Protein AF-A0A8C6AID5-F1 (afdb_monomer_lite)

InterPro domains:
  IPR026626 NADH dehydrogenase [ubiquinone] 1 alpha subcomplex subunit 3 [PF14987] (7-55)
  IPR026626 NADH dehydrogenase [ubiquinone] 1 alpha subcomplex subunit 3 [PTHR15221] (1-55)

Radius of gyration: 24.76 Å; chains: 1; bounding box: 56×30×53 Å

Foldseek 3Di:
DVVVVVVVLVVCCVVPVVVVVVCVVVVCVVVVCVVDPCVVVVVVVVVPDDPDDPDDDDPPPDVVVVVVVD

Organism: Monodon monoceros (NCBI:txid40151)

pLDDT: mean 87.75, std 14.38, range [53.78, 98.5]

Sequence (70 aa):
MAGRIAAFLRNVWAKEPVLVASLTIGGLAIILPALSPYIKYSIMINEATPYNYPGEWEPGQQPWLAELGV

Secondary structure (DSSP, 8-state):
-HHHHHHHHHHHHHH-HHHHHHHHHHHHHHHHHHH-TTHHHHHHHHHHS--S---PPPTTS-HHHHHTT-

Structure (mmCIF, N/CA/C/O backbone):
data_AF-A0A8C6AID5-F1
#
_entry.id   AF-A0A8C6AID5-F1
#
loop_
_atom_site.group_PDB
_atom_site.id
_atom_site.type_symbol
_atom_site.label_atom_id
_atom_site.label_alt_id
_atom_site.label_comp_id
_atom_site.label_asym_id
_atom_site.label_entity_id
_atom_site.label_seq_id
_atom_site.pdbx_PDB_ins_code
_atom_site.Cartn_x
_atom_site.Cartn_y
_atom_site.Cartn_z
_atom_site.occupancy
_atom_site.B_iso_or_equiv
_atom_site.auth_seq_id
_atom_site.auth_comp_id
_atom_site.auth_asym_id
_atom_site.auth_atom_id
_atom_site.pdbx_PDB_model_num
ATOM 1 N N . MET A 1 1 ? 20.972 16.843 -12.772 1.00 74.94 1 MET A N 1
ATOM 2 C CA . MET A 1 1 ? 20.657 15.659 -11.936 1.00 74.94 1 MET A CA 1
ATOM 3 C C . MET A 1 1 ? 19.444 14.890 -12.470 1.00 74.94 1 MET A C 1
ATOM 5 O O . MET A 1 1 ? 19.613 13.747 -12.872 1.00 74.94 1 MET A O 1
ATOM 9 N N . ALA A 1 2 ? 18.264 15.519 -12.577 1.00 86.94 2 ALA A N 1
ATOM 10 C CA . ALA A 1 2 ? 17.014 14.871 -13.014 1.00 86.94 2 ALA A CA 1
ATOM 11 C C . ALA A 1 2 ? 17.095 14.155 -14.379 1.00 86.94 2 ALA A C 1
ATOM 13 O O . ALA A 1 2 ? 16.648 13.019 -14.503 1.00 86.94 2 ALA A O 1
ATOM 14 N N . GLY A 1 3 ? 17.755 14.757 -15.378 1.00 93.81 3 GLY A N 1
ATOM 15 C CA . GLY A 1 3 ? 17.939 14.123 -16.692 1.00 93.81 3 GLY A CA 1
ATOM 16 C C . GLY A 1 3 ? 18.735 12.809 -16.652 1.00 93.81 3 GLY A C 1
ATOM 17 O O . GLY A 1 3 ? 18.428 11.885 -17.398 1.00 93.81 3 GLY A O 1
ATOM 18 N N . ARG A 1 4 ? 19.708 12.680 -15.734 1.00 93.56 4 ARG A N 1
ATOM 19 C CA . ARG A 1 4 ? 20.498 11.444 -15.563 1.00 93.56 4 ARG A CA 1
ATOM 20 C C . ARG A 1 4 ? 19.661 10.329 -14.932 1.00 93.56 4 ARG A C 1
ATOM 22 O O . ARG A 1 4 ? 19.764 9.186 -15.357 1.00 93.56 4 ARG A O 1
ATOM 29 N N . ILE A 1 5 ? 18.804 10.675 -13.967 1.00 95.50 5 ILE A N 1
ATOM 30 C CA . ILE A 1 5 ? 17.890 9.730 -13.308 1.00 95.50 5 ILE A CA 1
ATOM 31 C C . ILE A 1 5 ? 16.845 9.219 -14.305 1.00 95.50 5 ILE A C 1
ATOM 33 O O . ILE A 1 5 ? 16.644 8.014 -14.417 1.00 95.50 5 ILE A O 1
ATOM 37 N N . ALA A 1 6 ? 16.233 10.111 -15.089 1.00 95.12 6 ALA A N 1
ATOM 38 C CA . ALA A 1 6 ? 15.262 9.720 -16.109 1.00 95.12 6 ALA A CA 1
ATOM 39 C C . ALA A 1 6 ? 15.877 8.805 -17.185 1.00 95.12 6 ALA A C 1
ATOM 41 O O . ALA A 1 6 ? 15.256 7.821 -17.587 1.00 95.12 6 ALA A O 1
ATOM 42 N N . ALA A 1 7 ? 17.109 9.089 -17.626 1.00 96.50 7 ALA A N 1
ATOM 43 C CA . ALA A 1 7 ? 17.830 8.233 -18.569 1.00 96.50 7 ALA A CA 1
ATOM 44 C C . ALA A 1 7 ? 18.140 6.846 -17.979 1.00 96.50 7 ALA A C 1
ATOM 46 O O . ALA A 1 7 ? 17.943 5.836 -18.656 1.00 96.50 7 ALA A O 1
ATOM 47 N N . PHE A 1 8 ? 18.565 6.785 -16.711 1.00 95.25 8 PHE A N 1
ATOM 48 C CA . PHE A 1 8 ? 18.790 5.522 -16.007 1.00 95.25 8 PHE A CA 1
ATOM 49 C C . PHE A 1 8 ? 17.504 4.697 -15.899 1.00 95.25 8 PHE A C 1
ATOM 51 O O . PHE A 1 8 ? 17.511 3.536 -16.300 1.00 95.25 8 PHE A O 1
ATOM 58 N N . LEU A 1 9 ? 16.399 5.308 -15.451 1.00 95.56 9 LEU A N 1
ATOM 59 C CA . LEU A 1 9 ? 15.090 4.655 -15.319 1.00 95.56 9 LEU A CA 1
ATOM 60 C C . LEU A 1 9 ? 14.601 4.072 -16.650 1.00 95.56 9 LEU A C 1
ATOM 62 O O . LEU A 1 9 ? 14.173 2.922 -16.689 1.00 95.56 9 LEU A O 1
ATOM 66 N N . ARG A 1 10 ? 14.730 4.818 -17.756 1.00 95.56 10 ARG A N 1
ATOM 67 C CA . ARG A 1 10 ? 14.405 4.306 -19.101 1.00 95.56 10 ARG A CA 1
ATOM 68 C C . ARG A 1 10 ? 15.265 3.100 -19.486 1.00 95.56 10 ARG A C 1
ATOM 70 O O . ARG A 1 10 ? 14.747 2.141 -20.047 1.00 95.56 10 ARG A O 1
ATOM 77 N N . ASN A 1 11 ? 16.562 3.134 -19.181 1.00 97.31 11 ASN A N 1
ATOM 78 C CA . ASN A 1 11 ? 17.476 2.034 -19.489 1.00 97.31 11 ASN A CA 1
ATOM 79 C C . ASN A 1 11 ? 17.173 0.770 -18.664 1.00 97.31 11 ASN A C 1
ATOM 81 O O . ASN A 1 11 ? 17.134 -0.315 -19.237 1.00 97.31 11 ASN A O 1
ATOM 85 N N . VAL A 1 12 ? 16.932 0.888 -17.352 1.00 96.75 12 VAL A N 1
ATOM 86 C CA . VAL A 1 12 ? 16.586 -0.284 -16.522 1.00 96.75 12 VAL A CA 1
ATOM 87 C C . VAL A 1 12 ? 15.191 -0.818 -16.834 1.00 96.75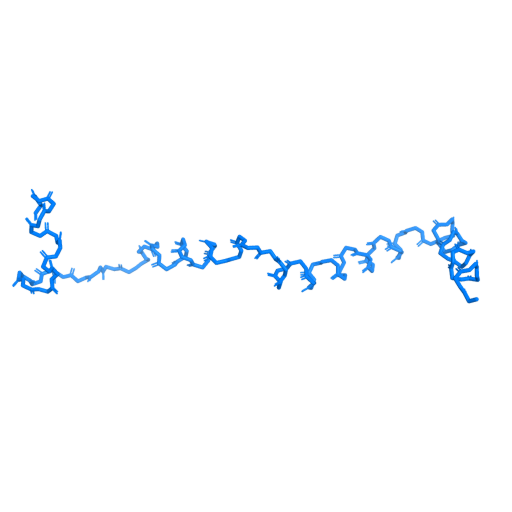 12 VAL A C 1
ATOM 89 O O . VAL A 1 12 ? 15.004 -2.027 -16.826 1.00 96.75 12 VAL A O 1
ATOM 92 N N . TRP A 1 13 ? 14.242 0.040 -17.221 1.00 96.69 13 TRP A N 1
ATOM 93 C CA . TRP A 1 13 ? 12.935 -0.405 -17.711 1.00 96.69 13 TRP A CA 1
ATOM 94 C C . TRP A 1 13 ? 13.054 -1.243 -18.990 1.00 96.69 13 TRP A C 1
ATOM 96 O O . TRP A 1 13 ? 12.362 -2.244 -19.140 1.00 96.69 13 TRP A O 1
ATOM 106 N N . ALA A 1 14 ? 13.947 -0.861 -19.907 1.00 97.75 14 ALA A N 1
ATOM 107 C CA . ALA A 1 14 ? 14.155 -1.592 -21.156 1.00 97.75 14 ALA A CA 1
ATOM 108 C C . ALA A 1 14 ? 14.891 -2.931 -20.969 1.00 97.75 14 ALA A C 1
ATOM 110 O O . ALA A 1 14 ? 14.670 -3.856 -21.745 1.00 97.75 14 ALA A O 1
ATOM 111 N N . LYS A 1 15 ? 15.783 -3.029 -19.975 1.00 98.00 15 LYS A N 1
ATOM 112 C CA . LYS A 1 15 ? 16.642 -4.210 -19.769 1.00 98.00 15 LYS A CA 1
ATOM 113 C C . LYS A 1 15 ? 16.105 -5.180 -18.724 1.00 98.00 15 LYS A C 1
ATOM 115 O O . LYS A 1 15 ? 16.184 -6.387 -18.913 1.00 98.00 15 LYS A O 1
ATOM 120 N N . GLU A 1 16 ? 15.567 -4.658 -17.630 1.00 97.69 16 GLU A N 1
ATOM 121 C CA . GLU A 1 16 ? 15.164 -5.428 -16.452 1.00 97.69 16 GLU A CA 1
ATOM 122 C C . GLU A 1 16 ? 13.764 -5.001 -15.970 1.00 97.69 16 GLU A C 1
ATOM 124 O O . GLU A 1 16 ? 13.583 -4.625 -14.808 1.00 97.69 16 GLU A O 1
ATOM 129 N N . PRO A 1 17 ? 12.733 -5.056 -16.837 1.00 96.12 17 PRO A N 1
ATOM 130 C CA . PRO A 1 17 ? 11.398 -4.547 -16.512 1.00 96.12 17 PRO A CA 1
ATOM 131 C C . PRO A 1 17 ? 10.783 -5.225 -15.283 1.00 96.12 17 PRO A C 1
ATOM 133 O O . PRO A 1 17 ? 10.080 -4.584 -14.506 1.00 96.12 17 PRO A O 1
ATOM 136 N N . VAL A 1 18 ? 11.086 -6.509 -15.069 1.00 98.12 18 VAL A N 1
ATOM 137 C CA . VAL A 1 18 ? 10.595 -7.281 -13.919 1.00 98.12 18 VAL A CA 1
ATOM 138 C C . VAL A 1 18 ? 11.125 -6.717 -12.598 1.00 98.12 18 VAL A C 1
ATOM 140 O O . VAL A 1 18 ? 10.365 -6.605 -11.639 1.00 98.12 18 VAL A O 1
ATOM 143 N N . LEU A 1 19 ? 12.399 -6.310 -12.549 1.00 97.56 19 LEU A N 1
ATOM 144 C CA . LEU A 1 19 ? 12.999 -5.725 -11.346 1.00 97.56 19 LEU A CA 1
ATOM 145 C C . LEU A 1 19 ? 12.478 -4.313 -11.079 1.00 97.56 19 LEU A C 1
ATOM 147 O O . LEU A 1 19 ? 12.243 -3.943 -9.930 1.00 97.56 19 LEU A O 1
ATOM 151 N N . VAL A 1 20 ? 12.242 -3.525 -12.132 1.00 97.88 20 VAL A N 1
ATOM 152 C CA . VAL A 1 20 ? 11.641 -2.198 -11.956 1.00 97.88 20 VAL A CA 1
ATOM 153 C C . VAL A 1 20 ? 10.207 -2.319 -11.439 1.00 97.88 20 VAL A C 1
ATOM 155 O O . VAL A 1 20 ? 9.830 -1.604 -10.508 1.00 97.88 20 VAL A O 1
ATOM 158 N N . ALA A 1 21 ? 9.420 -3.247 -11.987 1.00 98.00 21 ALA A N 1
ATOM 159 C CA . ALA A 1 21 ? 8.060 -3.498 -11.527 1.00 98.00 21 ALA A CA 1
ATOM 160 C C . ALA A 1 21 ? 8.027 -3.985 -10.072 1.00 98.00 21 ALA A C 1
ATOM 162 O O . ALA A 1 21 ? 7.261 -3.443 -9.276 1.00 98.00 21 ALA A O 1
ATOM 163 N N . SER A 1 22 ? 8.876 -4.946 -9.694 1.00 98.25 22 SER A N 1
ATOM 164 C CA . SER A 1 22 ? 8.886 -5.495 -8.333 1.00 98.25 22 SER A CA 1
ATOM 165 C C . SER A 1 22 ? 9.245 -4.442 -7.283 1.00 98.25 22 SER A C 1
ATOM 167 O O . SER A 1 22 ? 8.545 -4.326 -6.277 1.00 98.25 22 SER A O 1
ATOM 169 N N . LEU A 1 23 ? 10.267 -3.618 -7.537 1.00 97.31 23 LEU A N 1
ATOM 170 C CA . LEU A 1 23 ? 10.653 -2.531 -6.635 1.00 97.31 23 LEU A CA 1
ATOM 171 C C . LEU A 1 23 ? 9.584 -1.438 -6.561 1.00 97.31 23 LEU A C 1
ATOM 173 O O . LEU A 1 23 ? 9.316 -0.919 -5.479 1.00 97.31 23 LEU A O 1
ATOM 177 N N . THR A 1 24 ? 8.943 -1.109 -7.684 1.00 97.44 24 THR A N 1
ATOM 178 C CA . THR A 1 24 ? 7.866 -0.107 -7.708 1.00 97.44 24 THR A CA 1
ATOM 179 C C . THR A 1 24 ? 6.649 -0.596 -6.927 1.00 97.44 24 THR A C 1
ATOM 181 O O . THR A 1 24 ? 6.141 0.129 -6.075 1.00 97.44 24 THR A O 1
ATOM 184 N N . ILE A 1 25 ? 6.202 -1.832 -7.165 1.00 98.31 25 ILE A N 1
ATOM 185 C CA . ILE A 1 25 ? 5.061 -2.431 -6.459 1.00 98.31 25 ILE A CA 1
ATOM 186 C C . ILE A 1 25 ? 5.376 -2.575 -4.967 1.00 98.31 25 ILE A C 1
ATOM 188 O O . ILE A 1 25 ? 4.565 -2.170 -4.139 1.00 98.31 25 ILE A O 1
ATOM 192 N N . GLY A 1 26 ? 6.558 -3.089 -4.612 1.00 98.50 26 GLY A N 1
ATOM 193 C CA . GLY A 1 26 ? 6.981 -3.226 -3.217 1.00 98.50 26 GLY A CA 1
ATOM 194 C C . GLY A 1 26 ? 7.080 -1.879 -2.497 1.00 98.50 26 GLY A C 1
ATOM 195 O O . GLY A 1 26 ? 6.575 -1.731 -1.387 1.00 98.50 26 GLY A O 1
ATOM 196 N N . GLY A 1 27 ? 7.658 -0.869 -3.151 1.00 98.31 27 GLY A N 1
ATOM 197 C CA . GLY A 1 27 ? 7.734 0.488 -2.610 1.00 98.31 27 GLY A CA 1
ATOM 198 C C . GLY A 1 27 ? 6.352 1.107 -2.395 1.00 98.31 27 GLY A C 1
ATOM 199 O O . GLY A 1 27 ? 6.078 1.662 -1.331 1.00 98.31 27 GLY A O 1
ATOM 200 N N . LEU A 1 28 ? 5.449 0.958 -3.368 1.00 98.25 28 LEU A N 1
ATOM 201 C CA . LEU A 1 28 ? 4.067 1.418 -3.238 1.00 98.25 28 LEU A CA 1
ATOM 202 C C . LEU A 1 28 ? 3.322 0.683 -2.120 1.00 98.25 28 LEU A C 1
ATOM 204 O O . LEU A 1 28 ? 2.616 1.331 -1.355 1.00 98.25 28 LEU A O 1
ATOM 208 N N . ALA A 1 29 ? 3.508 -0.629 -1.973 1.00 97.69 29 ALA A N 1
ATOM 209 C CA . ALA A 1 29 ? 2.872 -1.412 -0.914 1.00 97.69 29 ALA A CA 1
ATOM 210 C C . ALA A 1 29 ? 3.268 -0.945 0.499 1.00 97.69 29 ALA A C 1
ATOM 212 O O . ALA A 1 29 ? 2.450 -1.021 1.411 1.00 97.69 29 ALA A O 1
ATOM 213 N N . ILE A 1 30 ? 4.487 -0.424 0.678 1.00 97.88 30 ILE A N 1
ATOM 214 C CA . ILE A 1 30 ? 4.956 0.130 1.959 1.00 97.88 30 ILE A CA 1
ATOM 215 C C . ILE A 1 30 ? 4.397 1.540 2.196 1.00 97.88 30 ILE A C 1
ATOM 217 O O . ILE A 1 30 ? 3.991 1.869 3.308 1.00 97.88 30 ILE A O 1
ATOM 221 N N . ILE A 1 31 ? 4.381 2.387 1.163 1.00 98.19 31 ILE A N 1
ATOM 222 C CA . ILE A 1 31 ? 4.056 3.815 1.308 1.00 98.19 31 ILE A CA 1
ATOM 223 C C . ILE A 1 31 ? 2.539 4.060 1.309 1.00 98.19 31 ILE A C 1
ATOM 225 O O . ILE A 1 31 ? 2.045 4.886 2.078 1.00 98.19 31 ILE A O 1
ATOM 229 N N . LEU A 1 32 ? 1.782 3.353 0.464 1.00 97.50 32 LEU A N 1
ATOM 230 C CA . LEU A 1 32 ? 0.348 3.596 0.268 1.00 97.50 32 LEU A CA 1
ATOM 231 C C . LEU A 1 32 ? -0.498 3.447 1.541 1.00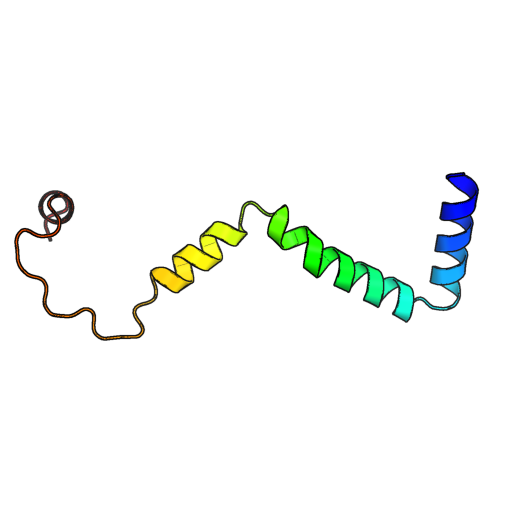 97.50 32 LEU A C 1
ATOM 233 O O . LEU A 1 32 ? -1.375 4.292 1.728 1.00 97.50 32 LEU A O 1
ATOM 237 N N . PRO A 1 33 ? -0.275 2.461 2.434 1.00 95.88 33 PRO A N 1
ATOM 238 C CA . PRO A 1 33 ? -1.060 2.356 3.661 1.00 95.88 33 PRO A CA 1
ATOM 239 C C . PRO A 1 33 ? -0.963 3.608 4.542 1.00 95.88 33 PRO A C 1
ATOM 241 O O . PRO A 1 33 ? -1.968 4.053 5.083 1.00 95.88 33 PRO A O 1
ATOM 244 N N . ALA A 1 34 ? 0.218 4.226 4.637 1.00 96.00 34 ALA A N 1
ATOM 245 C CA . ALA A 1 34 ? 0.415 5.425 5.454 1.00 96.00 34 ALA A CA 1
ATOM 246 C C . ALA A 1 34 ? -0.248 6.681 4.860 1.00 96.00 34 ALA A C 1
ATOM 248 O O . ALA A 1 34 ? -0.611 7.594 5.597 1.00 96.00 34 ALA A O 1
ATOM 249 N N . LEU A 1 35 ? -0.405 6.737 3.534 1.00 97.12 35 LEU A N 1
ATOM 250 C CA . LEU A 1 35 ? -1.022 7.870 2.835 1.00 97.12 35 LEU A CA 1
ATOM 251 C C . LEU A 1 35 ? -2.532 7.702 2.629 1.00 97.12 35 LEU A C 1
ATOM 253 O O . LEU A 1 35 ? -3.232 8.680 2.370 1.00 97.12 35 LEU A O 1
ATOM 257 N N . SER A 1 36 ? -3.037 6.471 2.693 1.00 95.69 36 SER A N 1
ATOM 258 C CA . SER A 1 36 ? -4.428 6.178 2.379 1.00 95.69 36 SER A CA 1
ATOM 259 C C . SER A 1 36 ? -5.351 6.538 3.548 1.00 95.69 36 SER A C 1
ATOM 261 O O . SER A 1 36 ? -5.219 5.959 4.629 1.00 95.69 36 SER A O 1
ATOM 263 N N . PRO A 1 37 ? -6.373 7.392 3.338 1.00 95.38 37 PRO A N 1
ATOM 264 C CA . PRO A 1 37 ? -7.378 7.667 4.365 1.00 95.38 37 PRO A CA 1
ATOM 265 C C . PRO A 1 37 ? -8.255 6.440 4.664 1.00 95.38 37 PRO A C 1
ATOM 267 O O . PRO A 1 37 ? -8.983 6.427 5.656 1.00 95.38 37 PRO A O 1
ATOM 270 N N . TYR A 1 38 ? -8.195 5.400 3.822 1.00 96.94 38 TYR A N 1
ATOM 271 C CA . TYR A 1 38 ? -9.076 4.242 3.920 1.00 96.94 38 TYR A CA 1
ATOM 272 C C . TYR A 1 38 ? -8.577 3.129 4.844 1.00 96.94 38 TYR A C 1
ATOM 274 O O . TYR A 1 38 ? -9.385 2.292 5.247 1.00 96.94 38 TYR A O 1
ATOM 282 N N . ILE A 1 39 ? -7.296 3.118 5.237 1.00 96.81 39 ILE A N 1
ATOM 283 C CA . ILE A 1 39 ? -6.764 2.070 6.130 1.00 96.81 39 ILE A CA 1
ATOM 284 C C . ILE A 1 39 ? -7.545 2.005 7.446 1.00 96.81 39 ILE A C 1
ATOM 286 O O . ILE A 1 39 ? -7.843 0.909 7.923 1.00 96.81 39 ILE A O 1
ATOM 290 N N . LYS A 1 40 ? -7.981 3.155 7.977 1.00 96.12 40 LYS A N 1
ATOM 291 C CA . LYS A 1 40 ? -8.810 3.228 9.188 1.00 96.12 40 LYS A CA 1
ATOM 292 C C . LYS A 1 40 ? -10.045 2.325 9.112 1.00 96.12 40 LYS A C 1
ATOM 294 O O . LYS A 1 40 ? -10.347 1.626 10.074 1.00 96.12 40 LYS A O 1
ATOM 299 N N . TYR A 1 41 ? -10.745 2.310 7.980 1.00 97.44 41 TYR A N 1
ATOM 300 C CA . TYR A 1 41 ? -11.979 1.535 7.854 1.00 97.44 41 TYR A CA 1
ATOM 301 C C . TYR A 1 41 ? -11.724 0.030 7.852 1.00 97.44 41 TYR A C 1
ATOM 303 O O . TYR A 1 41 ? -12.538 -0.711 8.387 1.00 97.44 41 TYR A O 1
ATOM 311 N N . SER A 1 42 ? -10.585 -0.428 7.324 1.00 95.81 42 SER A N 1
ATOM 312 C CA . SER A 1 42 ? -10.226 -1.851 7.403 1.00 95.81 42 SER A CA 1
ATOM 313 C C . SER A 1 42 ? -10.048 -2.323 8.852 1.00 95.81 42 SER A C 1
ATOM 315 O O . SER A 1 42 ? -10.505 -3.407 9.203 1.00 95.81 42 SER A O 1
ATOM 317 N N . ILE A 1 43 ? -9.472 -1.476 9.713 1.00 96.69 43 ILE A N 1
ATOM 318 C CA . ILE A 1 43 ? -9.333 -1.746 11.150 1.00 96.69 43 ILE A CA 1
ATOM 319 C C . ILE A 1 43 ? -10.713 -1.779 11.810 1.00 96.69 43 ILE A C 1
ATOM 321 O O . ILE A 1 43 ? -11.044 -2.763 12.462 1.00 96.69 43 ILE A O 1
ATOM 325 N N . MET A 1 44 ? -11.545 -0.761 11.565 1.00 97.56 44 MET A N 1
ATOM 326 C CA . MET A 1 44 ? -12.897 -0.690 12.134 1.00 97.56 44 MET A CA 1
ATOM 327 C C . MET A 1 44 ? -13.764 -1.896 11.745 1.00 97.56 44 MET A C 1
ATOM 329 O O . MET A 1 44 ? -14.521 -2.395 12.569 1.00 97.56 44 MET A O 1
ATOM 333 N N . ILE A 1 45 ? -13.655 -2.386 10.504 1.00 96.75 45 ILE A N 1
ATOM 334 C CA . ILE A 1 45 ? -14.372 -3.587 10.048 1.00 96.75 45 ILE A CA 1
ATOM 335 C C . ILE A 1 45 ? -13.896 -4.823 10.817 1.00 96.75 45 ILE A C 1
ATOM 337 O O . ILE A 1 45 ? -14.718 -5.619 11.271 1.00 96.75 45 ILE A O 1
ATOM 341 N N . ASN A 1 46 ? -12.582 -4.977 10.996 1.00 94.94 46 ASN A N 1
ATOM 342 C CA . ASN A 1 46 ? -12.026 -6.104 11.739 1.00 94.94 46 ASN A CA 1
ATOM 343 C C . ASN A 1 46 ? -12.434 -6.076 13.221 1.00 94.94 46 ASN A C 1
ATOM 345 O O . ASN A 1 46 ? -12.732 -7.129 13.775 1.00 94.94 46 ASN A O 1
ATOM 349 N N . GLU A 1 47 ? -12.492 -4.896 13.843 1.00 94.31 47 GLU A N 1
ATOM 350 C CA . GLU A 1 47 ? -12.956 -4.715 15.229 1.00 94.31 47 GLU A CA 1
ATOM 351 C C . GLU A 1 47 ? -14.459 -4.968 15.386 1.00 94.31 47 GLU A C 1
ATOM 353 O O . GLU A 1 47 ? -14.891 -5.562 16.371 1.00 94.31 47 GLU A O 1
ATOM 358 N N . ALA A 1 48 ? -15.261 -4.543 14.409 1.00 93.81 48 ALA A N 1
ATOM 359 C CA . ALA A 1 48 ? -16.708 -4.732 14.425 1.00 93.81 48 ALA A CA 1
ATOM 360 C C . ALA A 1 48 ? -17.136 -6.179 14.132 1.00 93.81 48 ALA A C 1
ATOM 362 O O . ALA A 1 48 ? -18.309 -6.500 14.309 1.00 93.81 48 ALA A O 1
ATOM 363 N N . THR A 1 49 ? -16.226 -7.044 13.668 1.00 93.88 49 THR A N 1
ATOM 364 C CA . THR A 1 49 ? -16.537 -8.441 13.337 1.00 93.88 49 THR A CA 1
ATOM 365 C C . THR A 1 49 ? -16.467 -9.311 14.602 1.00 93.88 49 THR A C 1
ATOM 367 O O . THR A 1 49 ? -15.371 -9.555 15.113 1.00 93.88 49 THR A O 1
ATOM 370 N N . PRO A 1 50 ? -17.602 -9.817 15.126 1.00 90.62 50 PRO A N 1
ATOM 371 C CA . PRO A 1 50 ? -17.614 -10.574 16.371 1.00 90.62 50 PRO A CA 1
AT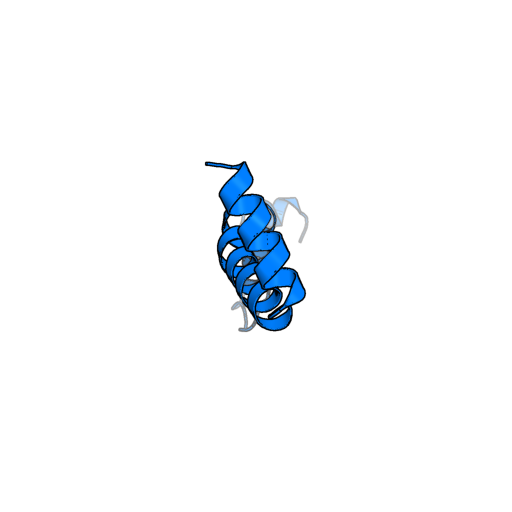OM 372 C C . PRO A 1 50 ? -17.172 -12.022 16.125 1.00 90.62 50 PRO A C 1
ATOM 374 O O . PRO A 1 50 ? -17.952 -12.860 15.679 1.00 90.62 50 PRO A O 1
ATOM 377 N N . TYR A 1 51 ? -15.912 -12.333 16.431 1.00 89.81 51 TYR A N 1
ATOM 378 C CA . TYR A 1 51 ? -15.399 -13.710 16.352 1.00 89.81 51 TYR A CA 1
ATOM 379 C C . TYR A 1 51 ? -15.712 -14.551 17.593 1.00 89.81 51 TYR A C 1
ATOM 381 O O . TYR A 1 51 ? -15.760 -15.775 17.514 1.00 89.81 51 TYR A O 1
ATOM 389 N N . ASN A 1 52 ? -15.929 -13.899 18.734 1.00 90.00 52 ASN A N 1
ATOM 390 C CA . ASN A 1 52 ? -16.249 -14.542 20.005 1.00 90.00 52 ASN A CA 1
ATOM 391 C C . ASN A 1 52 ? -17.671 -14.174 20.438 1.00 90.00 52 ASN A C 1
ATOM 393 O O . ASN A 1 52 ? -18.196 -13.137 20.029 1.00 90.00 52 ASN A O 1
ATOM 397 N N . TYR A 1 53 ? -18.277 -15.006 21.292 1.00 86.31 53 TYR A N 1
ATOM 398 C CA . TYR A 1 53 ? -19.568 -14.681 21.897 1.00 86.31 53 TYR A CA 1
ATOM 399 C C . TYR A 1 53 ? -19.436 -13.381 22.709 1.00 86.31 53 TYR A C 1
ATOM 401 O O . TYR A 1 53 ? -18.560 -13.312 23.574 1.00 86.31 53 TYR A O 1
ATOM 409 N N . PRO A 1 54 ? -20.270 -12.357 22.455 1.00 76.31 54 PRO A N 1
ATOM 410 C CA . PRO A 1 54 ? -20.103 -11.030 23.050 1.00 76.31 54 PRO A CA 1
ATOM 411 C C . PRO A 1 54 ? -20.414 -10.968 24.558 1.00 76.31 54 PRO A C 1
ATOM 413 O O . PRO A 1 54 ? -20.255 -9.911 25.160 1.00 76.31 54 PRO A O 1
ATOM 416 N N . GLY A 1 55 ? -20.824 -12.083 25.174 1.00 77.06 55 GLY A N 1
ATOM 417 C CA . GLY A 1 55 ? -21.391 -12.099 26.521 1.00 77.06 55 GLY A CA 1
ATOM 418 C C . GLY A 1 55 ? -22.857 -11.664 26.509 1.00 77.06 55 GLY A C 1
ATOM 419 O O . GLY A 1 55 ? -23.364 -11.159 25.508 1.00 77.06 55 GLY A O 1
ATOM 420 N N . GLU A 1 56 ? -23.566 -11.909 27.608 1.00 71.38 56 GLU A N 1
ATOM 421 C CA . GLU A 1 56 ? -24.922 -11.386 27.791 1.00 71.38 56 GLU A CA 1
ATOM 422 C C . GLU A 1 56 ? -24.848 -9.901 28.163 1.00 71.38 56 GLU A C 1
ATOM 424 O O . GLU A 1 56 ? -24.004 -9.482 28.955 1.00 71.38 56 GLU A O 1
ATOM 429 N N . TRP A 1 57 ? -25.707 -9.090 27.551 1.00 67.56 57 TRP A N 1
ATOM 430 C CA . TRP A 1 57 ? -25.785 -7.659 27.824 1.00 67.56 57 TRP A CA 1
ATOM 431 C C . TRP A 1 57 ? -26.494 -7.410 29.160 1.00 67.56 57 TRP A C 1
ATOM 433 O O . TRP A 1 57 ? -27.621 -7.863 29.355 1.00 67.56 57 TRP A O 1
ATOM 443 N N . GLU A 1 58 ? -25.861 -6.654 30.061 1.00 61.16 58 GLU A N 1
ATOM 444 C CA 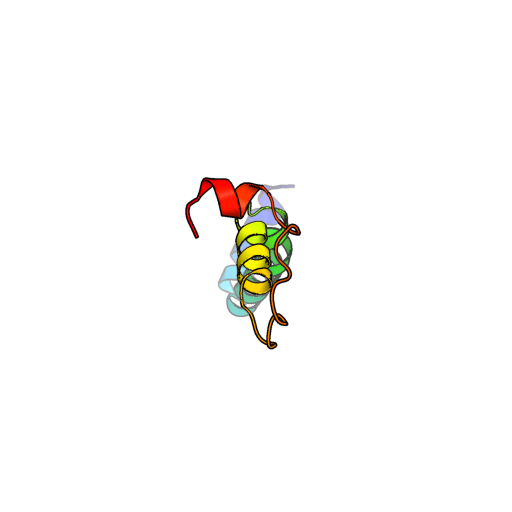. GLU A 1 58 ? -26.525 -6.118 31.252 1.00 61.16 58 GLU A CA 1
ATOM 445 C C . GLU A 1 58 ? -27.201 -4.770 30.922 1.00 61.16 58 GLU A C 1
ATOM 447 O O . GLU A 1 58 ? -26.529 -3.833 30.459 1.00 61.16 58 GLU A O 1
ATOM 452 N N . PRO A 1 59 ? -28.518 -4.623 31.170 1.00 56.91 59 PRO A N 1
ATOM 453 C CA . PRO A 1 59 ? -29.224 -3.366 30.954 1.00 56.91 59 PRO A CA 1
ATOM 454 C C . PRO A 1 59 ? -28.619 -2.220 31.780 1.00 56.91 59 PRO A C 1
ATOM 456 O O . PRO A 1 59 ? -28.574 -2.285 33.004 1.00 56.91 59 PRO A O 1
ATOM 459 N N . GLY A 1 60 ? -28.169 -1.153 31.107 1.00 60.94 60 GLY A N 1
ATOM 460 C CA . GLY A 1 60 ? -27.597 0.054 31.734 1.00 60.94 60 GLY A CA 1
ATOM 461 C C . GLY A 1 60 ? -26.184 0.427 31.263 1.00 60.94 60 GLY A C 1
ATOM 462 O O . GLY A 1 60 ? -25.763 1.566 31.448 1.00 60.94 60 GLY A O 1
ATOM 463 N N . GLN A 1 61 ? -25.486 -0.502 30.598 1.00 62.56 61 GLN A N 1
ATOM 464 C CA . GLN A 1 61 ? -24.194 -0.317 29.910 1.00 62.56 61 GLN A CA 1
ATOM 465 C C . GLN A 1 61 ? -24.111 0.858 28.917 1.00 62.56 61 GLN A C 1
ATOM 467 O O . GLN A 1 61 ? -23.152 1.630 28.878 1.00 62.56 61 GLN A O 1
ATOM 472 N N . GLN A 1 62 ? -25.101 0.933 28.030 1.00 63.41 62 GLN A N 1
ATOM 473 C CA . GLN A 1 62 ? -25.008 1.697 26.786 1.00 63.41 62 GLN A CA 1
ATOM 474 C C . GLN A 1 62 ? -26.253 2.579 26.628 1.00 63.41 62 GLN A C 1
ATOM 476 O O . GLN A 1 62 ? -27.236 2.144 26.026 1.00 63.41 62 GLN A O 1
ATOM 481 N N . PRO A 1 63 ? -26.248 3.805 27.183 1.00 62.31 63 PRO A N 1
ATOM 482 C CA . PRO A 1 63 ? -27.429 4.672 27.205 1.00 62.31 63 PRO A CA 1
ATOM 483 C C . PRO A 1 63 ? -27.957 5.038 25.808 1.00 62.31 63 PRO A C 1
ATOM 485 O O . PRO A 1 63 ? -29.151 5.264 25.655 1.00 62.31 63 PRO A O 1
ATOM 488 N N . TRP A 1 64 ? -27.111 5.012 24.773 1.00 64.88 64 TRP A N 1
ATOM 489 C CA . TRP A 1 64 ? -27.511 5.289 23.387 1.00 64.88 64 TRP A CA 1
ATOM 490 C C . TRP A 1 64 ? -28.307 4.154 22.718 1.00 64.88 64 TRP A C 1
ATOM 492 O O . TRP A 1 64 ? -28.971 4.401 21.717 1.00 64.88 64 TRP A O 1
ATOM 502 N N . LEU A 1 65 ? -28.271 2.917 23.236 1.00 62.69 65 LEU A N 1
ATOM 503 C CA . LEU A 1 65 ? -29.105 1.827 22.706 1.00 62.69 65 LEU A CA 1
ATOM 504 C C . LEU A 1 65 ? -30.580 2.006 23.093 1.00 62.69 65 LEU A C 1
ATOM 506 O O . LEU A 1 65 ? -31.459 1.757 22.273 1.00 62.69 65 LEU A O 1
ATOM 510 N N . ALA A 1 66 ? -30.842 2.549 24.287 1.00 61.84 66 ALA A N 1
ATOM 511 C CA . ALA A 1 66 ? -32.195 2.871 24.739 1.00 61.84 66 ALA A CA 1
ATOM 512 C C . ALA A 1 66 ? -32.864 3.958 23.874 1.00 61.84 66 ALA A C 1
ATOM 514 O O . ALA A 1 66 ? -34.080 3.952 23.697 1.00 61.84 66 ALA A O 1
ATOM 515 N N . GLU A 1 67 ? -32.077 4.870 23.292 1.00 60.03 67 GLU A N 1
ATOM 516 C CA . GLU A 1 67 ? -32.568 5.901 22.365 1.00 60.03 67 GLU A CA 1
ATOM 517 C C . GLU A 1 67 ? -32.930 5.337 20.980 1.00 60.03 67 GLU A C 1
ATOM 519 O O . GLU A 1 67 ? -33.710 5.944 20.248 1.00 60.03 67 GL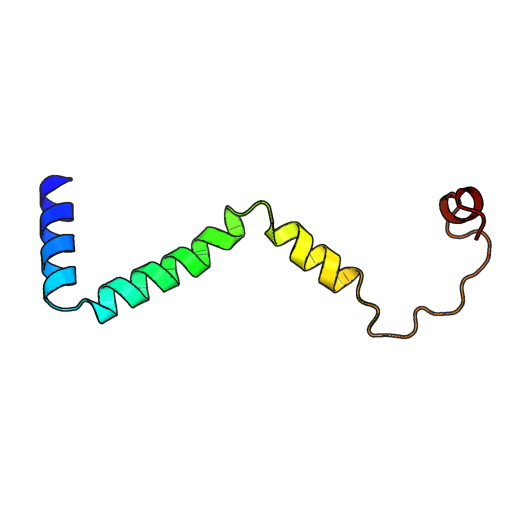U A O 1
ATOM 524 N N . LEU A 1 68 ? -32.402 4.160 20.628 1.00 64.31 68 LEU A N 1
ATOM 525 C CA . LEU A 1 68 ? -32.650 3.481 19.353 1.00 64.31 68 LEU A CA 1
ATOM 526 C C . LEU A 1 68 ? -33.817 2.480 19.414 1.00 64.31 68 LEU A C 1
ATOM 528 O O . LEU A 1 68 ? -34.132 1.858 18.400 1.00 64.31 68 LEU A O 1
ATOM 532 N N . GLY A 1 69 ? -34.490 2.358 20.564 1.00 53.78 69 GLY A N 1
ATOM 533 C CA . GLY A 1 69 ? -35.697 1.541 20.719 1.00 53.78 69 GLY A CA 1
ATOM 534 C C . GLY A 1 69 ? -35.466 0.030 20.615 1.00 53.78 69 GLY A C 1
ATOM 535 O O . GLY A 1 69 ? -36.398 -0.689 20.253 1.00 53.78 69 GLY A O 1
ATOM 536 N N . VAL A 1 70 ? -34.245 -0.430 20.908 1.00 55.53 70 VAL A N 1
ATOM 537 C CA . VAL A 1 70 ? -33.886 -1.853 21.041 1.00 55.53 70 VAL A CA 1
ATOM 538 C C . 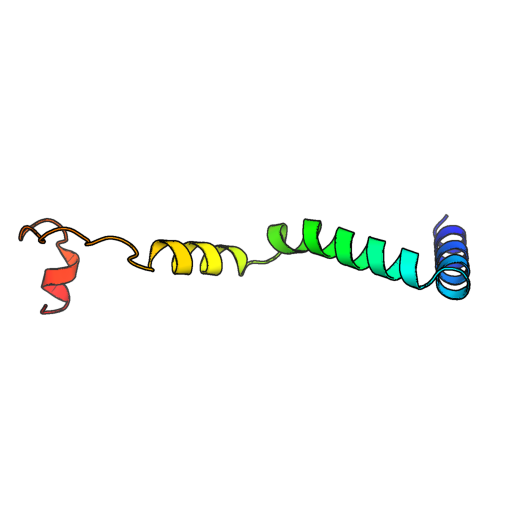VAL A 1 70 ? -33.691 -2.194 22.510 1.00 55.53 70 VAL A C 1
ATOM 540 O O . VAL A 1 70 ? -33.000 -1.412 23.202 1.00 55.53 70 VAL A O 1
#